Protein AF-A0A424SQX3-F1 (afdb_monomer_lite)

Foldseek 3Di:
DQCADLELDLSRARLCVLVVLVDDSDSVSSNCQAPWQDAPPRHHQKTKHWTQAAPVRCVVVQEDAGGIWIWIAGDDVRRVVIHIHDPDHDHDRHYD

Radius of gyration: 12.9 Å; chains: 1; bounding box: 38×29×26 Å

Sequence (96 aa):
MSSWKNTDAAASAPLWAVAAIRKEPTSANRTDLFGDTTADNFITGVTMGLFNFKDTETQSGKIAHAGWNLKTTGSGGRASRIQFETLVALTNSADA

Secondary structure (DSSP, 8-state):
--S--SBSSGGGS-TTHHHHTTS---HHHHHHHBT---BTSSSTTEEEEEEEE-HHHHTTSSS-SSEEEEEEEE-GGGTT-EEEEEEEE-S--B--

pLDDT: mean 93.18, std 6.28, range [55.03, 97.75]

Structure (mmCIF, N/CA/C/O backbone):
data_AF-A0A424SQX3-F1
#
_entry.id   AF-A0A424SQX3-F1
#
loop_
_atom_site.group_PDB
_atom_site.id
_atom_site.type_symbol
_atom_site.label_atom_id
_atom_site.label_alt_id
_atom_site.label_comp_id
_atom_site.label_asym_id
_atom_site.label_entity_id
_atom_site.label_seq_id
_atom_site.pdbx_PDB_ins_code
_atom_site.Cartn_x
_atom_site.Cartn_y
_atom_site.Cartn_z
_atom_site.occupancy
_atom_site.B_iso_or_equiv
_atom_site.auth_seq_id
_atom_site.auth_comp_id
_atom_site.auth_asym_id
_atom_site.auth_atom_id
_atom_site.pdbx_PDB_model_num
ATOM 1 N N . MET A 1 1 ? 21.640 -6.681 -4.815 1.00 55.03 1 MET A N 1
ATOM 2 C CA . MET A 1 1 ? 20.877 -5.524 -5.330 1.00 55.03 1 MET A CA 1
ATOM 3 C C . MET A 1 1 ? 19.576 -5.470 -4.551 1.00 55.03 1 MET A C 1
ATOM 5 O O . MET A 1 1 ? 18.917 -6.501 -4.479 1.00 55.03 1 MET A O 1
ATOM 9 N N . SER A 1 2 ? 19.249 -4.352 -3.902 1.00 65.38 2 SER A N 1
ATOM 10 C CA . SER A 1 2 ? 17.940 -4.194 -3.258 1.00 65.38 2 SER A CA 1
ATOM 11 C C . SER A 1 2 ? 16.841 -4.308 -4.318 1.00 65.38 2 SER A C 1
ATOM 13 O O . SER A 1 2 ? 16.988 -3.799 -5.426 1.00 65.38 2 SER A O 1
ATOM 15 N N . SER A 1 3 ? 15.734 -4.975 -3.999 1.00 83.94 3 SER A N 1
ATOM 16 C CA . SER A 1 3 ? 14.562 -5.106 -4.883 1.00 83.94 3 SER A CA 1
ATOM 17 C C . SER A 1 3 ? 13.710 -3.826 -4.955 1.00 83.94 3 SER A C 1
ATOM 19 O O . SER A 1 3 ? 12.541 -3.885 -5.329 1.00 83.94 3 SER A O 1
ATOM 21 N N . TRP A 1 4 ? 14.291 -2.687 -4.567 1.00 93.62 4 TRP A N 1
ATOM 22 C CA . TRP A 1 4 ? 13.658 -1.380 -4.419 1.00 93.62 4 TRP A CA 1
ATOM 23 C C . TRP A 1 4 ? 14.681 -0.248 -4.606 1.00 93.62 4 TRP A C 1
ATOM 25 O O . TRP A 1 4 ? 15.889 -0.456 -4.433 1.00 93.62 4 TRP A O 1
ATOM 35 N N . LYS A 1 5 ? 14.187 0.948 -4.942 1.00 95.31 5 LYS A N 1
ATOM 36 C CA . LYS A 1 5 ? 14.945 2.211 -5.029 1.00 95.31 5 LYS A CA 1
ATOM 37 C C . LYS A 1 5 ? 14.291 3.281 -4.143 1.00 95.31 5 LYS A C 1
ATOM 39 O O . LYS A 1 5 ? 13.230 3.041 -3.574 1.00 95.31 5 LYS A O 1
ATOM 44 N N . ASN A 1 6 ? 14.931 4.440 -4.015 1.00 93.94 6 ASN A N 1
ATOM 45 C CA . ASN A 1 6 ? 14.429 5.576 -3.234 1.00 93.94 6 ASN A CA 1
ATOM 46 C C . ASN A 1 6 ? 13.502 6.525 -4.014 1.00 93.94 6 ASN A C 1
ATOM 48 O O . ASN A 1 6 ? 12.877 7.377 -3.397 1.00 93.94 6 ASN A O 1
ATOM 52 N N . THR A 1 7 ? 13.426 6.397 -5.338 1.00 95.12 7 THR A N 1
ATOM 53 C CA . THR A 1 7 ? 12.496 7.139 -6.205 1.00 95.12 7 THR A CA 1
ATOM 54 C C . THR A 1 7 ? 11.056 6.681 -5.973 1.00 95.12 7 THR A C 1
ATOM 56 O O . THR A 1 7 ? 10.794 5.477 -5.991 1.00 95.12 7 THR A O 1
ATOM 59 N N . ASP A 1 8 ? 10.119 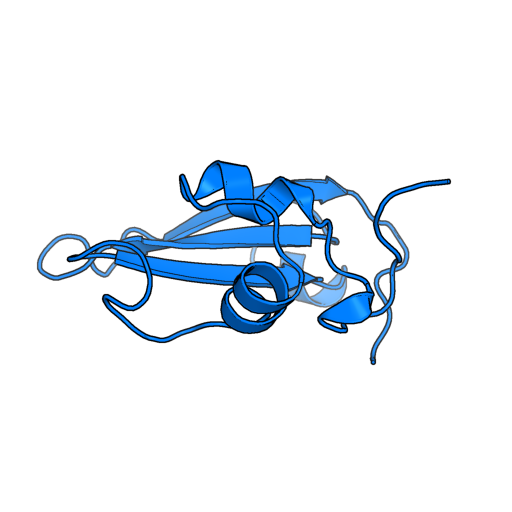7.609 -5.808 1.00 94.94 8 ASP A N 1
ATOM 60 C CA . ASP A 1 8 ? 8.682 7.351 -5.673 1.00 94.94 8 ASP A CA 1
ATOM 61 C C . ASP A 1 8 ? 8.035 6.973 -7.015 1.00 94.94 8 ASP A C 1
ATOM 63 O O . ASP A 1 8 ? 7.347 7.748 -7.669 1.00 94.94 8 ASP A O 1
ATOM 67 N N . ALA A 1 9 ? 8.305 5.750 -7.465 1.00 96.19 9 ALA A N 1
ATOM 68 C CA . ALA A 1 9 ? 7.728 5.191 -8.680 1.00 96.19 9 ALA A CA 1
ATOM 69 C C . ALA A 1 9 ? 7.360 3.720 -8.472 1.00 96.19 9 ALA A C 1
ATOM 71 O O . ALA A 1 9 ? 8.086 2.981 -7.801 1.00 96.19 9 ALA A O 1
ATOM 72 N N . ALA A 1 10 ? 6.304 3.243 -9.138 1.00 95.69 10 ALA A N 1
ATOM 73 C CA . ALA A 1 10 ? 5.892 1.836 -9.081 1.00 95.69 10 ALA A CA 1
ATOM 74 C C . ALA A 1 10 ? 7.050 0.869 -9.387 1.00 95.69 10 ALA A C 1
ATOM 76 O O . ALA A 1 10 ? 7.219 -0.150 -8.720 1.00 95.69 10 ALA A O 1
ATOM 77 N N . ALA A 1 11 ? 7.905 1.209 -10.360 1.00 95.19 11 ALA A N 1
ATOM 78 C CA . ALA A 1 11 ? 9.070 0.405 -10.729 1.00 95.19 11 ALA A CA 1
ATOM 79 C C . ALA A 1 11 ? 10.145 0.307 -9.629 1.00 95.19 11 ALA A C 1
ATOM 81 O O . ALA A 1 11 ? 10.920 -0.654 -9.618 1.00 95.19 11 ALA A O 1
ATOM 82 N N . SER A 1 12 ? 10.161 1.272 -8.714 1.00 96.25 12 SER A N 1
ATOM 83 C CA . SER A 1 12 ? 11.091 1.396 -7.592 1.00 96.25 12 SER A CA 1
ATOM 84 C C . SER A 1 12 ? 10.564 0.772 -6.300 1.00 96.25 12 SER A C 1
ATOM 86 O O . SER A 1 12 ? 11.361 0.529 -5.395 1.00 96.25 12 SER A O 1
ATOM 88 N N . ALA A 1 13 ? 9.262 0.485 -6.216 1.00 96.50 13 ALA A N 1
ATOM 89 C CA . ALA A 1 13 ? 8.648 -0.113 -5.039 1.00 96.50 13 ALA A CA 1
ATOM 90 C C . ALA A 1 13 ? 9.153 -1.553 -4.779 1.00 96.50 13 ALA A C 1
ATOM 92 O O . ALA A 1 13 ? 9.396 -2.300 -5.740 1.00 96.50 13 ALA A O 1
ATOM 93 N N . PRO A 1 14 ? 9.274 -1.982 -3.504 1.00 95.88 14 PRO A N 1
ATOM 94 C CA . PRO A 1 14 ? 9.665 -3.343 -3.157 1.00 95.88 14 PRO A CA 1
ATOM 95 C C . PRO A 1 14 ? 8.644 -4.358 -3.673 1.00 95.88 14 PRO A C 1
ATOM 97 O O . PRO A 1 14 ? 7.501 -4.384 -3.227 1.00 95.88 14 PRO A O 1
ATOM 100 N N . LEU A 1 15 ? 9.060 -5.241 -4.585 1.00 95.44 15 LEU A N 1
ATOM 101 C CA . LEU A 1 15 ? 8.165 -6.248 -5.175 1.00 95.44 15 LEU A CA 1
ATOM 102 C C . LEU A 1 15 ? 7.510 -7.155 -4.118 1.00 95.44 15 LEU A C 1
ATOM 104 O O . LEU A 1 15 ? 6.341 -7.511 -4.235 1.00 95.44 15 LEU A O 1
ATOM 108 N N . TRP A 1 16 ? 8.246 -7.482 -3.056 1.00 95.19 16 TRP A N 1
ATOM 109 C CA . TRP A 1 16 ? 7.767 -8.325 -1.959 1.00 95.19 16 TRP A CA 1
ATOM 110 C C . TRP A 1 16 ? 6.717 -7.648 -1.067 1.00 95.19 16 TRP A C 1
ATOM 112 O O . TRP A 1 16 ? 6.049 -8.350 -0.314 1.00 95.19 16 TRP A O 1
ATOM 122 N N . ALA A 1 17 ? 6.509 -6.328 -1.157 1.00 95.75 17 ALA A N 1
ATOM 123 C CA . ALA A 1 17 ? 5.462 -5.640 -0.392 1.00 95.75 17 ALA A CA 1
ATOM 124 C C . ALA A 1 17 ? 4.056 -6.163 -0.741 1.00 95.75 17 ALA A C 1
ATOM 126 O O . ALA A 1 17 ? 3.161 -6.182 0.098 1.00 95.75 17 ALA A O 1
ATOM 127 N N . VAL A 1 18 ? 3.884 -6.679 -1.959 1.00 95.50 18 VAL A N 1
ATOM 128 C CA . VAL A 1 18 ? 2.649 -7.317 -2.427 1.00 95.50 18 VAL A CA 1
ATOM 129 C C . VAL A 1 18 ? 2.310 -8.585 -1.622 1.00 95.50 18 VAL A C 1
ATOM 131 O O . VAL A 1 18 ? 1.138 -8.909 -1.426 1.00 95.50 18 VAL A O 1
ATOM 134 N N . ALA A 1 19 ? 3.311 -9.279 -1.070 1.00 94.69 19 ALA A N 1
ATOM 135 C CA . ALA A 1 19 ? 3.070 -10.442 -0.219 1.00 94.69 19 ALA A CA 1
ATOM 136 C C . ALA A 1 19 ? 2.391 -10.060 1.110 1.00 94.69 19 ALA A C 1
ATOM 138 O O . ALA A 1 19 ? 1.610 -10.853 1.641 1.00 94.69 19 ALA A O 1
ATOM 139 N N . ALA A 1 20 ? 2.612 -8.838 1.619 1.00 92.56 20 ALA A N 1
ATOM 140 C CA . ALA A 1 20 ? 1.971 -8.345 2.844 1.00 92.56 20 ALA A CA 1
ATOM 141 C C . ALA A 1 20 ? 0.439 -8.265 2.706 1.00 92.56 20 ALA A C 1
ATOM 143 O O . ALA A 1 20 ? -0.289 -8.457 3.678 1.00 92.56 20 ALA A O 1
ATOM 144 N N . ILE A 1 21 ? -0.057 -8.076 1.478 1.00 92.94 21 ILE A N 1
ATOM 145 C CA . ILE A 1 21 ? -1.491 -8.072 1.154 1.00 92.94 21 ILE A CA 1
ATOM 146 C C . ILE A 1 21 ? -2.000 -9.427 0.639 1.00 92.94 21 ILE A C 1
ATOM 148 O O . ILE A 1 21 ? -3.103 -9.513 0.101 1.00 92.94 21 ILE A O 1
ATOM 152 N N . ARG A 1 22 ? -1.209 -10.499 0.806 1.00 91.88 22 ARG A N 1
ATOM 153 C CA . ARG A 1 22 ? -1.522 -11.874 0.370 1.00 91.88 22 ARG A CA 1
ATOM 154 C C . ARG A 1 22 ? -1.784 -11.998 -1.135 1.00 91.88 22 ARG A C 1
ATOM 156 O O . ARG A 1 22 ? -2.622 -12.792 -1.563 1.00 91.88 22 ARG A O 1
ATOM 163 N N . LYS A 1 23 ? -1.073 -11.212 -1.941 1.00 93.44 23 LYS A N 1
ATOM 164 C CA . LYS A 1 23 ? -1.070 -11.321 -3.403 1.00 93.44 23 LYS A CA 1
ATOM 165 C C . LYS A 1 23 ? 0.285 -11.834 -3.879 1.00 93.44 23 LYS A C 1
ATOM 167 O O . LYS A 1 23 ? 1.297 -11.678 -3.198 1.00 93.44 23 LYS A O 1
ATOM 172 N N . GLU A 1 24 ? 0.294 -12.440 -5.062 1.00 94.81 24 GLU A N 1
ATOM 173 C CA . GLU A 1 24 ? 1.531 -12.911 -5.686 1.00 94.81 24 GLU A CA 1
ATOM 174 C C . GLU A 1 24 ? 2.437 -11.711 -6.028 1.00 94.81 24 GLU A C 1
ATOM 176 O O . GLU A 1 24 ? 1.939 -10.762 -6.648 1.00 94.81 24 GLU A O 1
ATOM 181 N N . PRO A 1 25 ? 3.735 -11.719 -5.673 1.00 95.38 25 PRO A N 1
ATOM 182 C CA . PRO A 1 25 ? 4.688 -10.654 -6.004 1.00 95.38 25 PRO A CA 1
ATOM 183 C C . PRO A 1 25 ? 4.983 -10.526 -7.509 1.00 95.38 25 PRO A C 1
ATOM 185 O O . PRO A 1 25 ? 6.065 -10.849 -7.993 1.00 95.38 25 PRO A O 1
ATOM 188 N N . THR A 1 26 ? 4.020 -10.011 -8.271 1.00 95.62 26 THR A N 1
ATOM 189 C CA . THR A 1 26 ? 4.154 -9.718 -9.702 1.00 95.62 26 THR A CA 1
ATOM 190 C C . THR A 1 26 ? 4.330 -8.222 -9.940 1.00 95.62 26 THR A C 1
ATOM 192 O O . THR A 1 26 ? 3.907 -7.387 -9.138 1.00 95.62 26 THR A O 1
ATOM 19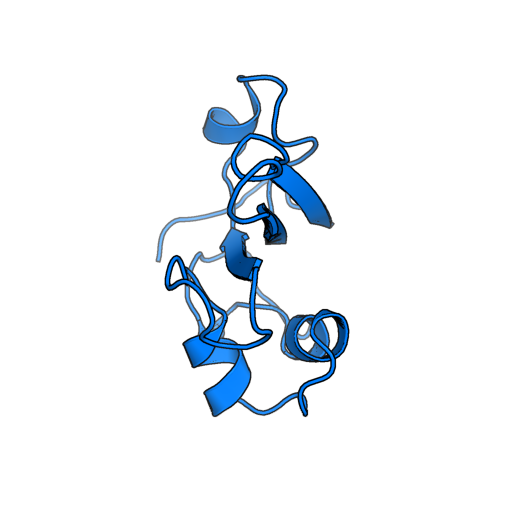5 N N . SER A 1 27 ? 4.941 -7.853 -11.071 1.00 95.38 27 SER A N 1
ATOM 196 C CA . SER A 1 27 ? 5.086 -6.439 -11.439 1.00 95.38 27 SER A CA 1
ATOM 197 C C . SER A 1 27 ? 3.739 -5.736 -11.608 1.00 95.38 27 SER A C 1
ATOM 199 O O . SER A 1 27 ? 3.653 -4.565 -11.261 1.00 95.38 27 SER A O 1
ATOM 201 N N . ALA A 1 28 ? 2.708 -6.446 -12.083 1.00 96.69 28 ALA A 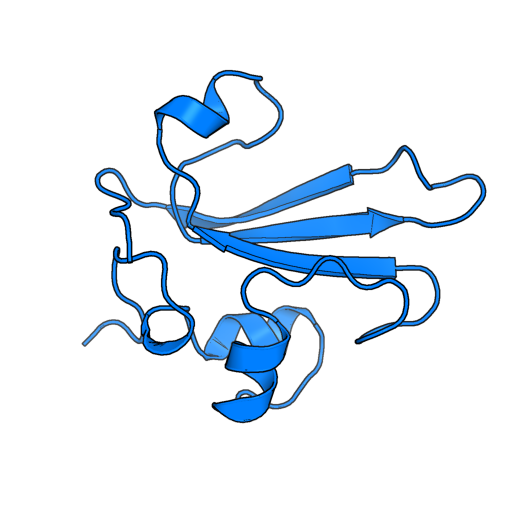N 1
ATOM 202 C CA . ALA A 1 28 ? 1.347 -5.926 -12.193 1.00 96.69 28 A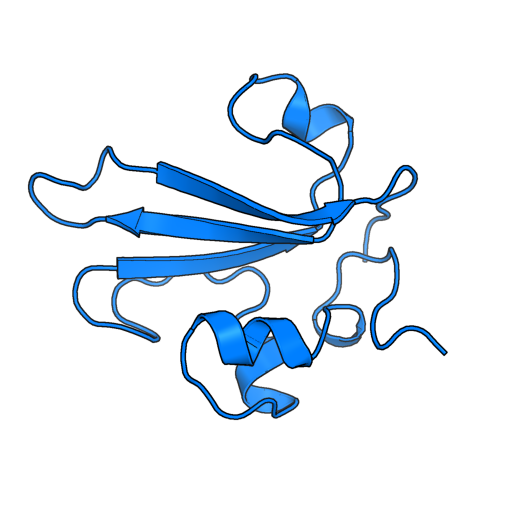LA A CA 1
ATOM 203 C C . ALA A 1 28 ? 0.768 -5.603 -10.808 1.00 96.69 28 ALA A C 1
ATOM 205 O O . ALA A 1 28 ? 0.479 -4.447 -10.537 1.00 96.69 28 ALA A O 1
ATOM 206 N N . ASN A 1 29 ? 0.757 -6.571 -9.884 1.00 96.38 29 ASN A N 1
ATOM 207 C CA . ASN A 1 29 ? 0.222 -6.355 -8.536 1.00 96.38 29 ASN A CA 1
ATOM 208 C C . ASN A 1 29 ? 0.982 -5.268 -7.756 1.00 96.38 29 ASN A C 1
ATOM 210 O O . ASN A 1 29 ? 0.396 -4.567 -6.938 1.00 96.38 29 ASN A O 1
ATOM 214 N N . ARG A 1 30 ? 2.293 -5.115 -7.986 1.00 96.88 30 ARG A N 1
ATOM 215 C CA . ARG A 1 30 ? 3.071 -4.013 -7.399 1.00 96.88 30 ARG A CA 1
ATOM 216 C C . ARG A 1 30 ? 2.648 -2.660 -7.966 1.00 96.88 30 ARG A C 1
ATOM 218 O O . ARG A 1 30 ? 2.553 -1.707 -7.202 1.00 96.88 30 ARG A O 1
ATOM 225 N N . THR A 1 31 ? 2.446 -2.572 -9.279 1.00 97.12 31 THR A N 1
ATOM 226 C CA . THR A 1 31 ? 1.947 -1.351 -9.925 1.00 97.12 31 THR A CA 1
ATOM 227 C C . THR A 1 31 ? 0.558 -1.007 -9.414 1.00 97.12 31 THR A C 1
ATOM 229 O O . THR A 1 31 ? 0.327 0.149 -9.086 1.00 97.12 31 THR A O 1
ATOM 232 N N . ASP A 1 32 ? -0.314 -2.004 -9.266 1.00 97.06 32 ASP A N 1
ATOM 233 C CA . ASP A 1 32 ? -1.657 -1.804 -8.729 1.00 97.06 32 ASP A CA 1
ATOM 234 C C . ASP A 1 32 ? -1.618 -1.340 -7.272 1.00 97.06 32 ASP A C 1
ATOM 236 O O . ASP A 1 32 ? -2.435 -0.523 -6.881 1.00 97.06 32 ASP A O 1
ATOM 240 N N . LEU A 1 33 ? -0.693 -1.857 -6.451 1.00 97.62 33 LEU A N 1
ATOM 241 C CA . LEU A 1 33 ? -0.572 -1.491 -5.034 1.00 97.62 33 LEU A CA 1
ATOM 242 C C . LEU A 1 33 ? 0.072 -0.109 -4.827 1.00 97.62 33 LEU A C 1
ATOM 244 O O . LEU A 1 33 ? -0.176 0.551 -3.815 1.00 97.62 33 LEU A O 1
ATOM 248 N N . PHE A 1 34 ? 0.941 0.314 -5.742 1.00 97.56 34 PHE A N 1
ATOM 249 C CA . PHE A 1 34 ? 1.651 1.585 -5.654 1.00 97.56 34 PHE A CA 1
ATOM 250 C C . PHE A 1 34 ? 0.676 2.765 -5.721 1.00 97.56 34 PHE A C 1
ATOM 252 O O . PHE A 1 34 ? -0.060 2.919 -6.690 1.00 97.56 34 PHE A O 1
ATOM 259 N N . GLY A 1 35 ? 0.689 3.615 -4.693 1.00 97.00 35 GLY A N 1
ATOM 260 C CA . GLY A 1 35 ? -0.156 4.805 -4.638 1.00 97.00 35 GLY A CA 1
ATOM 261 C C . GLY A 1 35 ? -1.663 4.529 -4.540 1.00 97.00 35 GLY A C 1
ATOM 262 O O . GLY A 1 35 ? -2.445 5.476 -4.636 1.00 97.00 35 GLY A O 1
ATOM 263 N N . ASP A 1 36 ? -2.091 3.273 -4.355 1.00 97.69 36 ASP A N 1
ATOM 264 C CA . ASP A 1 36 ? -3.514 2.939 -4.389 1.00 97.69 36 ASP A CA 1
ATOM 265 C C . ASP A 1 36 ? -4.281 3.537 -3.208 1.00 97.69 36 ASP A C 1
ATOM 267 O O . ASP A 1 36 ? -3.853 3.553 -2.051 1.00 97.69 36 ASP A O 1
ATOM 271 N N . THR A 1 37 ? -5.456 4.057 -3.528 1.00 96.88 37 THR A N 1
ATOM 272 C CA . THR A 1 37 ? -6.401 4.634 -2.569 1.00 96.88 37 THR A CA 1
ATOM 273 C C . THR A 1 37 ? -7.819 4.121 -2.803 1.00 96.88 37 THR A C 1
ATOM 275 O O . THR A 1 37 ? -8.772 4.620 -2.203 1.00 96.88 37 THR A O 1
ATOM 278 N N . THR A 1 38 ? -7.964 3.093 -3.639 1.00 97.12 38 THR A N 1
ATOM 279 C CA . THR A 1 38 ? -9.246 2.508 -4.012 1.00 97.12 38 THR A CA 1
ATOM 280 C C . THR A 1 38 ? -9.718 1.539 -2.930 1.00 97.12 38 THR A C 1
ATOM 282 O O . THR A 1 38 ? -8.998 0.637 -2.502 1.00 97.12 38 THR A O 1
ATOM 285 N N . ALA A 1 39 ? -10.943 1.731 -2.441 1.00 96.12 39 ALA A N 1
ATOM 286 C CA . ALA A 1 39 ? -11.560 0.782 -1.519 1.00 96.12 39 ALA A CA 1
ATOM 287 C C . ALA A 1 39 ? -11.824 -0.559 -2.214 1.00 96.12 39 ALA A C 1
ATOM 289 O O . ALA A 1 39 ? -12.158 -0.593 -3.395 1.00 96.12 39 ALA A O 1
ATOM 290 N N . ASP A 1 40 ? -11.689 -1.654 -1.465 1.00 94.56 40 ASP A N 1
ATOM 291 C CA . ASP A 1 40 ? -12.059 -3.009 -1.893 1.00 94.56 40 ASP A CA 1
ATOM 292 C C . ASP A 1 40 ? -11.250 -3.581 -3.072 1.00 94.56 40 ASP A C 1
ATOM 294 O O . ASP A 1 40 ? -11.551 -4.675 -3.546 1.00 94.56 40 ASP A O 1
ATOM 298 N N . ASN A 1 41 ? -10.189 -2.896 -3.510 1.00 93.81 41 ASN A N 1
ATOM 299 C CA . ASN A 1 41 ? -9.381 -3.297 -4.665 1.00 93.81 41 ASN A CA 1
ATOM 300 C C . ASN A 1 41 ? -8.617 -4.618 -4.428 1.00 93.81 41 ASN A C 1
ATOM 302 O O . ASN A 1 41 ? -8.529 -5.480 -5.302 1.00 93.81 41 ASN A O 1
ATOM 306 N N . PHE A 1 42 ? -8.108 -4.823 -3.206 1.00 92.75 42 PHE A N 1
ATOM 307 C CA . PHE A 1 42 ? -7.353 -6.031 -2.838 1.00 92.75 42 PHE A CA 1
ATOM 308 C C . PHE A 1 42 ? -8.080 -6.936 -1.847 1.00 92.75 42 PHE A C 1
ATOM 310 O O . PHE A 1 42 ? -8.045 -8.162 -1.992 1.00 92.75 42 PHE A O 1
ATOM 317 N N . ILE A 1 43 ? -8.688 -6.330 -0.824 1.00 91.94 43 ILE A N 1
ATOM 318 C CA . ILE A 1 43 ? -9.382 -6.991 0.282 1.00 91.94 43 ILE A CA 1
ATOM 319 C C . ILE A 1 43 ? -10.656 -6.197 0.560 1.00 91.94 43 ILE A C 1
ATOM 321 O O . ILE A 1 43 ? -10.595 -4.996 0.814 1.00 91.94 43 ILE A O 1
ATOM 325 N N . THR A 1 44 ? -11.804 -6.873 0.556 1.00 93.69 44 THR A N 1
ATOM 326 C CA . THR A 1 44 ? -13.090 -6.249 0.879 1.00 93.69 44 THR A CA 1
ATOM 327 C C . THR A 1 44 ? -13.093 -5.672 2.297 1.00 93.69 44 THR A C 1
ATOM 329 O O . THR A 1 44 ? -12.655 -6.309 3.256 1.00 93.69 44 THR A O 1
ATOM 332 N N . GLY A 1 45 ? -13.632 -4.468 2.435 1.00 92.81 45 GLY A N 1
ATOM 333 C CA . GLY A 1 45 ? -13.717 -3.694 3.659 1.00 92.81 45 GLY A CA 1
ATOM 334 C C . GLY A 1 45 ? -12.447 -2.915 4.004 1.00 92.81 45 GLY A C 1
ATOM 335 O O . GLY A 1 45 ? -12.372 -2.390 5.122 1.00 92.81 45 GLY A O 1
ATOM 336 N N . VAL A 1 46 ? -11.465 -2.837 3.101 1.00 94.69 46 VAL A N 1
ATOM 337 C CA . VAL A 1 46 ? -10.168 -2.194 3.346 1.00 94.69 46 VAL A CA 1
ATOM 338 C C . VAL A 1 46 ? -9.734 -1.369 2.131 1.00 94.69 46 VAL A C 1
ATOM 340 O O . VAL A 1 46 ? -9.858 -1.805 0.990 1.00 94.69 46 VAL A O 1
ATOM 343 N N . THR A 1 47 ? -9.174 -0.188 2.383 1.00 97.12 47 THR A N 1
ATOM 344 C CA . THR A 1 47 ? -8.405 0.582 1.397 1.00 97.12 47 THR A CA 1
ATOM 345 C C . THR A 1 47 ? -6.926 0.441 1.726 1.00 97.12 47 THR A C 1
ATOM 347 O O . THR A 1 47 ? -6.522 0.718 2.861 1.00 97.12 47 THR A O 1
ATOM 350 N N . MET A 1 48 ? -6.118 0.014 0.759 1.00 96.56 48 MET A N 1
ATOM 351 C CA . MET A 1 48 ? -4.692 -0.239 0.958 1.00 96.56 48 MET A CA 1
ATOM 352 C C . MET A 1 48 ? -3.867 0.368 -0.165 1.00 96.56 48 MET A C 1
ATOM 354 O O . MET A 1 48 ? -4.301 0.343 -1.306 1.00 96.56 48 MET A O 1
ATOM 358 N N . GLY A 1 49 ? -2.668 0.842 0.159 1.00 97.75 49 GLY A N 1
ATOM 359 C CA . GLY A 1 49 ? -1.718 1.340 -0.830 1.00 97.75 49 GLY A CA 1
ATOM 360 C C . GLY A 1 49 ? -0.302 1.385 -0.279 1.00 97.75 49 GLY A C 1
ATOM 361 O O . GLY A 1 49 ? -0.097 1.516 0.931 1.00 97.75 49 GLY A O 1
ATOM 362 N N . LEU A 1 50 ? 0.676 1.272 -1.168 1.00 97.69 50 LEU A N 1
ATOM 363 C CA . LEU A 1 50 ? 2.094 1.392 -0.855 1.00 97.69 50 LEU A CA 1
ATOM 364 C C . LEU A 1 50 ? 2.618 2.749 -1.325 1.00 97.69 50 LEU A C 1
ATOM 366 O O . LEU A 1 50 ? 2.492 3.086 -2.500 1.00 97.69 50 LEU A O 1
ATOM 370 N N . PHE A 1 51 ? 3.236 3.495 -0.413 1.00 96.88 51 PHE A N 1
ATOM 371 C CA . PHE A 1 51 ? 3.675 4.874 -0.637 1.00 96.88 51 PHE A CA 1
ATOM 372 C C . PHE A 1 51 ? 5.135 5.051 -0.226 1.00 96.88 51 PHE A C 1
ATOM 374 O O . PHE A 1 51 ? 5.561 4.447 0.762 1.00 96.88 51 PHE A O 1
ATOM 381 N N . ASN A 1 52 ? 5.888 5.886 -0.943 1.00 96.50 52 ASN A N 1
ATOM 382 C CA . ASN A 1 52 ? 7.251 6.254 -0.571 1.00 96.50 52 ASN A CA 1
ATOM 383 C C . ASN A 1 52 ? 7.299 7.654 0.059 1.00 96.50 52 ASN A C 1
ATOM 385 O O . ASN A 1 52 ? 7.577 8.645 -0.611 1.00 96.50 52 ASN A O 1
ATOM 389 N N . PHE A 1 53 ? 7.038 7.743 1.361 1.00 95.38 53 PHE A N 1
ATOM 390 C CA . PHE A 1 53 ? 6.961 9.036 2.042 1.00 95.38 53 PHE A CA 1
ATOM 391 C C . PHE A 1 53 ? 8.326 9.713 2.177 1.00 95.38 53 PHE A C 1
ATOM 393 O O . PHE A 1 53 ? 9.342 9.061 2.426 1.00 95.38 53 PHE A O 1
ATOM 400 N N . LYS A 1 54 ? 8.338 11.040 2.089 1.00 93.19 54 LYS A N 1
ATOM 401 C CA . LYS A 1 54 ? 9.481 11.899 2.408 1.00 93.19 54 LYS A CA 1
ATOM 402 C C . LYS A 1 54 ? 9.514 12.253 3.889 1.00 93.19 54 LYS A C 1
ATOM 404 O O . LYS A 1 54 ? 8.495 12.223 4.578 1.00 93.19 54 LYS A O 1
ATOM 409 N N . ASP A 1 55 ? 10.676 12.700 4.359 1.00 89.81 55 ASP A N 1
ATOM 410 C CA . ASP A 1 55 ? 10.856 13.167 5.741 1.00 89.81 55 ASP A CA 1
ATOM 411 C C . ASP A 1 55 ? 9.878 14.288 6.113 1.00 89.81 55 ASP A C 1
ATOM 413 O O . ASP A 1 55 ? 9.386 14.353 7.235 1.00 89.81 55 ASP A O 1
ATOM 417 N N . THR A 1 56 ? 9.529 15.157 5.163 1.00 89.81 56 THR A N 1
ATOM 418 C CA . THR A 1 56 ? 8.588 16.252 5.418 1.00 89.81 56 THR A CA 1
ATOM 419 C C . THR A 1 56 ? 7.158 15.772 5.673 1.00 89.81 56 THR A C 1
ATOM 421 O O . THR A 1 56 ? 6.410 16.469 6.361 1.00 89.81 56 THR A O 1
ATOM 424 N N . GLU A 1 57 ? 6.783 14.590 5.178 1.00 88.94 57 GLU A N 1
ATOM 425 C CA . GLU A 1 57 ? 5.439 14.012 5.299 1.00 88.94 57 GLU A CA 1
ATOM 426 C C . GLU A 1 57 ? 5.236 13.259 6.625 1.00 88.94 57 GLU A C 1
ATOM 428 O O . GLU A 1 57 ? 4.104 13.111 7.100 1.00 88.94 57 GLU A O 1
ATOM 433 N N . THR A 1 58 ? 6.322 12.841 7.283 1.00 87.38 58 THR A N 1
ATOM 434 C CA . THR A 1 58 ? 6.274 12.132 8.576 1.00 87.38 58 THR A CA 1
ATOM 435 C C . THR A 1 58 ? 6.032 13.058 9.767 1.00 87.38 58 THR A C 1
ATOM 437 O O . THR A 1 58 ? 5.562 12.618 10.817 1.00 87.38 58 THR A O 1
ATOM 440 N N . GLN A 1 59 ? 6.244 14.365 9.592 1.00 80.31 59 GLN A N 1
ATOM 441 C CA . GLN A 1 59 ? 6.164 15.378 10.654 1.00 80.31 59 GLN A CA 1
ATOM 442 C C . GLN A 1 59 ? 4.787 15.481 11.335 1.00 80.31 59 GLN A C 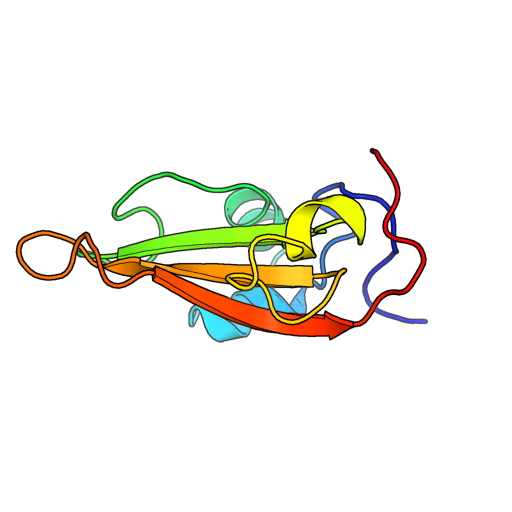1
ATOM 444 O O . GLN A 1 59 ? 4.682 16.018 12.434 1.00 80.31 59 GLN A O 1
ATOM 449 N N . SER A 1 60 ? 3.725 14.941 10.725 1.00 79.25 60 SER A N 1
ATOM 450 C CA . SER A 1 60 ? 2.389 14.872 11.340 1.00 79.25 60 SER A CA 1
ATOM 451 C C . SER A 1 60 ? 2.273 13.848 12.482 1.00 79.25 60 SER A C 1
ATOM 453 O O . SER A 1 60 ? 1.211 13.743 13.097 1.00 79.25 60 SER A O 1
ATOM 455 N N . GLY A 1 61 ? 3.320 13.055 12.740 1.00 79.25 61 GLY A N 1
ATOM 456 C CA . GLY A 1 61 ? 3.355 12.017 13.777 1.00 79.25 61 GLY A CA 1
ATOM 457 C C . GLY A 1 61 ? 2.528 10.767 13.453 1.00 79.25 61 GLY A C 1
ATOM 458 O O . GLY A 1 61 ? 2.495 9.829 14.244 1.00 79.25 61 GLY A O 1
ATOM 459 N N . LYS A 1 62 ? 1.854 10.736 12.296 1.00 85.25 62 LYS A N 1
ATOM 460 C CA . LYS A 1 62 ? 1.043 9.591 11.847 1.00 85.25 62 LYS A CA 1
ATOM 461 C C . LYS A 1 62 ? 1.871 8.509 11.157 1.00 85.25 62 LYS A C 1
ATOM 463 O O . LYS A 1 62 ? 1.519 7.336 11.234 1.00 85.25 62 LYS A O 1
ATOM 468 N N . ILE A 1 63 ? 2.931 8.914 10.464 1.00 92.12 63 ILE A N 1
ATOM 469 C CA . ILE A 1 63 ? 3.845 8.036 9.730 1.00 92.12 63 ILE A CA 1
ATOM 470 C C . ILE A 1 63 ? 5.150 8.008 10.518 1.00 92.12 63 ILE A C 1
ATOM 472 O O . ILE A 1 63 ? 5.711 9.062 10.802 1.00 92.12 63 ILE A O 1
ATOM 476 N N . ALA A 1 64 ? 5.620 6.817 10.884 1.00 86.00 64 ALA A N 1
ATOM 477 C CA . ALA A 1 64 ? 6.775 6.680 11.766 1.00 86.00 64 ALA A CA 1
ATOM 478 C C . ALA A 1 64 ? 8.110 7.021 11.080 1.00 86.00 64 ALA A C 1
ATOM 480 O O . ALA A 1 64 ? 9.001 7.559 11.730 1.00 86.00 64 ALA A O 1
ATOM 481 N N . HIS A 1 65 ? 8.262 6.705 9.788 1.00 93.75 65 HIS A N 1
ATOM 482 C CA . HIS A 1 65 ? 9.523 6.887 9.066 1.00 93.75 65 HIS A CA 1
ATOM 483 C C . HIS A 1 65 ? 9.305 7.128 7.566 1.00 93.75 65 HIS A C 1
ATOM 485 O O . HIS A 1 65 ? 8.370 6.587 6.967 1.00 93.75 65 HIS A O 1
ATOM 491 N N . ALA A 1 66 ? 10.201 7.904 6.952 1.00 94.56 66 ALA A N 1
ATOM 492 C CA . ALA A 1 66 ? 10.249 8.088 5.507 1.00 94.56 66 ALA A CA 1
ATOM 493 C C . ALA A 1 66 ? 10.648 6.788 4.793 1.00 94.56 66 ALA A C 1
ATOM 495 O O . ALA A 1 66 ? 11.321 5.921 5.355 1.00 94.56 66 ALA A O 1
ATOM 496 N N . GLY A 1 67 ? 10.237 6.636 3.543 1.00 96.12 67 GLY A N 1
ATOM 497 C CA . GLY A 1 67 ? 10.439 5.422 2.766 1.00 96.12 67 GLY A CA 1
ATOM 498 C C . GLY A 1 67 ? 9.150 4.668 2.471 1.00 96.12 67 GLY A C 1
ATOM 499 O O . GLY A 1 67 ? 8.047 5.219 2.538 1.00 96.12 67 GLY A O 1
ATOM 500 N N . TRP A 1 68 ? 9.289 3.386 2.141 1.00 97.00 68 TRP A N 1
ATOM 501 C CA . TRP A 1 68 ? 8.185 2.550 1.684 1.00 97.00 68 TRP A CA 1
ATOM 502 C C . TRP A 1 68 ? 7.299 2.126 2.852 1.00 97.00 68 TRP A C 1
ATOM 504 O O . TRP A 1 68 ? 7.717 1.349 3.712 1.00 97.00 68 TRP A O 1
ATOM 514 N N . ASN A 1 69 ? 6.066 2.620 2.862 1.00 97.19 69 ASN A N 1
ATOM 515 C CA . ASN A 1 69 ? 5.082 2.365 3.900 1.00 97.19 69 ASN A CA 1
ATOM 516 C C . ASN A 1 69 ? 3.795 1.795 3.295 1.00 97.19 69 ASN A C 1
ATOM 518 O O . ASN A 1 69 ? 3.239 2.360 2.350 1.00 97.19 69 ASN A O 1
ATOM 522 N N . LEU A 1 70 ? 3.292 0.707 3.877 1.00 97.31 70 LEU A N 1
ATOM 523 C CA . LEU A 1 70 ? 1.967 0.180 3.580 1.00 97.31 70 LEU A CA 1
ATOM 524 C C . LEU A 1 70 ? 0.937 0.939 4.420 1.00 97.31 70 LEU A C 1
ATOM 526 O O . LEU A 1 70 ? 0.938 0.871 5.651 1.00 97.31 70 LEU A O 1
ATOM 530 N N . LYS A 1 71 ? 0.051 1.673 3.754 1.00 96.62 71 LYS A N 1
ATOM 531 C CA . LYS A 1 71 ? -1.069 2.365 4.387 1.00 96.62 71 LYS A CA 1
ATOM 532 C C . LYS A 1 71 ? -2.307 1.488 4.299 1.00 96.62 71 LYS A C 1
ATOM 534 O O . LYS A 1 71 ? -2.691 1.073 3.212 1.00 96.62 71 LYS A O 1
ATOM 539 N N . THR A 1 72 ? -2.962 1.273 5.433 1.00 96.69 72 THR A N 1
ATOM 540 C CA . THR A 1 72 ? -4.204 0.501 5.536 1.00 96.69 72 THR A CA 1
ATOM 541 C C . THR A 1 72 ? -5.270 1.348 6.213 1.00 96.69 72 THR A C 1
ATOM 543 O O . THR A 1 72 ? -5.048 1.867 7.306 1.00 96.69 72 THR A O 1
ATOM 546 N N . THR A 1 73 ? -6.430 1.485 5.577 1.00 97.00 73 THR A N 1
ATOM 547 C CA . THR A 1 73 ? -7.592 2.192 6.130 1.00 97.00 73 THR A CA 1
ATOM 548 C C . THR A 1 73 ? -8.772 1.234 6.204 1.00 97.00 73 THR A C 1
ATOM 550 O O . THR A 1 73 ? -9.111 0.582 5.217 1.00 97.00 73 THR A O 1
ATOM 553 N N . GLY A 1 74 ? -9.384 1.122 7.385 1.00 96.38 74 GLY A N 1
ATOM 554 C CA . GLY A 1 74 ? -10.616 0.350 7.552 1.00 96.38 74 GLY A CA 1
ATOM 555 C C . GLY A 1 74 ? -11.821 1.010 6.872 1.00 96.38 74 GLY A C 1
ATOM 556 O O . GLY A 1 74 ? -11.755 2.149 6.424 1.00 96.38 74 GLY A O 1
ATOM 557 N N . SER A 1 75 ? -12.955 0.315 6.846 1.00 96.06 75 SER A N 1
ATOM 558 C CA . SER A 1 75 ? -14.229 0.822 6.313 1.00 96.06 75 SER A CA 1
ATOM 559 C C . SER A 1 75 ? -15.336 0.839 7.378 1.00 96.06 75 SER A C 1
ATOM 561 O O . SER A 1 75 ? -15.173 0.319 8.489 1.00 96.06 75 SER A O 1
ATOM 563 N N . GLY A 1 76 ? -16.470 1.476 7.066 1.00 94.00 76 GLY A N 1
ATOM 564 C CA . GLY A 1 76 ? -17.626 1.575 7.965 1.00 94.00 76 GLY A CA 1
ATOM 565 C C . GLY A 1 76 ? -17.266 2.205 9.315 1.00 94.00 76 GLY A C 1
ATOM 566 O O . GLY A 1 76 ? -16.547 3.200 9.377 1.00 94.00 76 GLY A O 1
ATOM 567 N N . GLY A 1 77 ? -17.687 1.584 10.424 1.00 95.00 77 GLY A N 1
ATOM 568 C CA . GLY A 1 77 ? -17.337 2.030 11.784 1.00 95.00 77 GLY A CA 1
ATOM 569 C C . GLY A 1 77 ? -15.834 1.990 12.117 1.00 95.00 77 GLY A C 1
ATOM 570 O O . GLY A 1 77 ? -15.430 2.386 13.209 1.00 95.00 77 GLY A O 1
ATOM 571 N N . ARG A 1 78 ? -14.990 1.502 11.198 1.00 94.44 78 ARG A N 1
ATOM 572 C CA . ARG A 1 78 ? -13.525 1.484 11.301 1.00 94.44 78 ARG A CA 1
ATOM 573 C C . ARG A 1 78 ? -12.844 2.467 10.344 1.00 94.44 78 ARG A C 1
ATOM 575 O O . ARG A 1 78 ? -11.622 2.438 10.284 1.00 94.44 78 ARG A O 1
ATOM 582 N N . ALA A 1 79 ? -13.580 3.338 9.650 1.00 94.38 79 ALA A N 1
ATOM 583 C CA . ALA A 1 79 ? -13.017 4.293 8.686 1.00 94.38 79 ALA A CA 1
ATOM 584 C C . ALA A 1 79 ? -11.899 5.179 9.267 1.00 94.38 79 ALA A C 1
ATOM 586 O O . ALA A 1 79 ? -10.925 5.486 8.589 1.00 94.38 79 ALA A O 1
ATOM 587 N N . SER A 1 80 ? -11.983 5.527 10.553 1.00 93.94 80 SER A N 1
ATOM 588 C CA . SER A 1 80 ? -10.947 6.316 11.234 1.00 93.94 80 SER A CA 1
ATOM 589 C C . SER A 1 80 ? -9.721 5.502 11.672 1.00 93.94 80 SER A C 1
ATOM 591 O O . SER A 1 80 ? -8.773 6.068 12.213 1.00 93.94 80 SER A O 1
ATOM 593 N N . ARG A 1 81 ? -9.718 4.175 11.482 1.00 94.50 81 ARG A N 1
ATOM 594 C CA . ARG A 1 81 ? -8.572 3.310 11.789 1.00 94.50 81 ARG A CA 1
ATOM 595 C C . ARG A 1 81 ? -7.629 3.305 10.594 1.00 94.50 81 ARG A C 1
ATOM 597 O O . ARG A 1 81 ? -7.805 2.523 9.662 1.00 94.50 81 ARG A O 1
ATOM 604 N N . ILE A 1 82 ? -6.647 4.194 10.654 1.00 94.81 82 ILE A N 1
ATOM 605 C CA . ILE A 1 82 ? -5.590 4.325 9.655 1.00 94.81 82 ILE A CA 1
ATOM 606 C C . ILE A 1 82 ? -4.296 3.820 10.283 1.00 94.81 82 ILE A C 1
ATOM 608 O O . ILE A 1 82 ? -3.898 4.293 11.347 1.00 94.81 82 ILE A O 1
ATOM 612 N N . GLN A 1 83 ? -3.656 2.857 9.631 1.00 94.62 83 GLN A N 1
ATOM 613 C CA . GLN A 1 83 ? -2.374 2.300 10.044 1.00 94.62 83 GLN A CA 1
ATOM 614 C C . GLN A 1 83 ? -1.348 2.515 8.937 1.00 94.62 83 GLN A C 1
ATOM 616 O O . GLN A 1 83 ? -1.664 2.376 7.755 1.00 94.62 83 GLN A O 1
ATOM 621 N N . PHE A 1 84 ? -0.127 2.842 9.343 1.00 96.12 84 PHE A N 1
ATOM 622 C CA . PHE A 1 84 ? 1.035 2.932 8.472 1.00 96.12 84 PHE A CA 1
ATOM 623 C C . PHE A 1 84 ? 2.065 1.928 8.975 1.00 96.12 84 PHE A C 1
ATOM 625 O O . PHE A 1 84 ? 2.470 1.988 10.135 1.00 96.12 84 PHE A O 1
ATOM 632 N N . GLU A 1 85 ? 2.463 1.001 8.115 1.00 95.56 85 GLU A N 1
ATOM 633 C CA . GLU A 1 85 ? 3.515 0.030 8.393 1.00 95.56 85 GLU A CA 1
ATOM 634 C C . GLU A 1 85 ? 4.739 0.372 7.545 1.00 95.56 85 GLU A C 1
ATOM 636 O O . GLU A 1 85 ? 4.687 0.296 6.317 1.00 95.56 85 GLU A O 1
ATOM 641 N N . THR A 1 86 ? 5.842 0.760 8.186 1.00 95.50 86 THR A N 1
ATOM 642 C CA . THR A 1 86 ? 7.106 1.019 7.489 1.00 95.50 86 THR A CA 1
ATOM 643 C C . THR A 1 86 ? 7.755 -0.304 7.093 1.00 95.50 86 THR A C 1
ATOM 645 O O . THR A 1 86 ? 8.224 -1.054 7.944 1.00 95.50 86 THR A O 1
ATOM 648 N N . LEU A 1 87 ? 7.815 -0.567 5.789 1.00 95.56 87 LEU A N 1
ATOM 649 C CA . LEU A 1 87 ? 8.445 -1.754 5.213 1.00 95.56 87 LEU A CA 1
ATOM 650 C C . LEU A 1 87 ? 9.930 -1.516 4.910 1.00 95.56 87 LEU A C 1
ATOM 652 O O . LEU A 1 87 ? 10.756 -2.410 5.079 1.00 95.56 87 LEU A O 1
ATOM 656 N N . VAL A 1 88 ? 10.275 -0.305 4.459 1.00 95.50 88 VAL A N 1
ATOM 657 C CA . VAL A 1 88 ? 11.658 0.110 4.192 1.00 95.50 88 VAL A CA 1
ATOM 658 C C . VAL A 1 88 ? 11.857 1.538 4.682 1.00 95.50 88 VAL A C 1
ATOM 660 O O . VAL A 1 88 ? 11.225 2.460 4.175 1.00 95.50 88 VAL A O 1
ATOM 663 N N . ALA A 1 89 ? 12.773 1.714 5.630 1.00 95.00 89 ALA A N 1
ATOM 664 C CA . ALA A 1 89 ? 13.212 3.020 6.101 1.00 95.00 89 ALA A CA 1
ATOM 665 C C . ALA A 1 89 ? 14.216 3.641 5.114 1.00 95.00 89 ALA A C 1
ATOM 667 O O . ALA A 1 89 ? 15.227 3.019 4.786 1.00 95.00 89 ALA A O 1
ATOM 668 N N . LEU A 1 90 ? 13.947 4.866 4.657 1.00 93.62 90 LEU A N 1
ATOM 669 C CA . LEU A 1 90 ? 14.831 5.662 3.800 1.00 93.62 90 LEU A CA 1
ATOM 670 C C . LEU A 1 90 ? 15.108 7.021 4.444 1.00 93.62 90 LEU A C 1
ATOM 672 O O . LEU A 1 90 ? 14.230 7.574 5.093 1.00 93.62 90 LEU A O 1
ATOM 676 N N . THR A 1 91 ? 16.294 7.582 4.213 1.00 90.50 91 THR A N 1
ATOM 677 C CA . THR A 1 91 ? 16.653 8.959 4.621 1.00 90.50 91 THR A CA 1
ATOM 678 C C . THR A 1 91 ? 16.724 9.919 3.429 1.00 90.50 91 THR A C 1
ATOM 68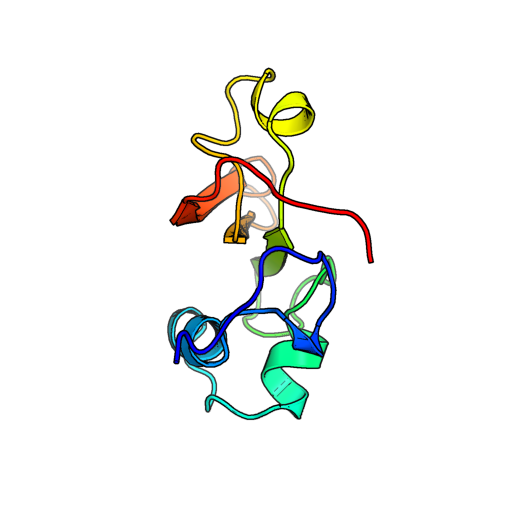0 O O . THR A 1 91 ? 17.214 11.036 3.545 1.00 90.50 91 THR A O 1
ATOM 683 N N . ASN A 1 92 ? 16.362 9.441 2.236 1.00 91.31 92 ASN A N 1
ATOM 684 C CA . ASN A 1 92 ? 16.511 10.157 0.972 1.00 91.31 92 ASN A CA 1
ATOM 685 C C . ASN A 1 92 ? 15.432 9.752 -0.047 1.00 91.31 92 ASN A C 1
ATOM 687 O O . ASN A 1 92 ? 15.742 9.570 -1.227 1.00 91.31 92 ASN A O 1
ATOM 691 N N . SER A 1 93 ? 14.184 9.559 0.402 1.00 91.62 93 SER A N 1
ATOM 692 C CA . SER A 1 93 ? 13.062 9.380 -0.533 1.00 91.62 93 SER A CA 1
ATOM 693 C C . SER A 1 93 ? 13.030 10.546 -1.529 1.00 91.62 93 SER A C 1
ATOM 695 O O . SER A 1 93 ? 13.184 11.707 -1.141 1.00 91.62 93 SER A O 1
ATOM 697 N N . ALA A 1 94 ? 12.901 10.223 -2.812 1.00 91.44 94 ALA A N 1
ATOM 698 C CA . ALA A 1 94 ? 12.992 11.163 -3.919 1.00 91.44 94 ALA A CA 1
ATOM 699 C C . ALA A 1 94 ? 11.724 11.112 -4.774 1.00 91.44 94 ALA A C 1
ATOM 701 O O . ALA A 1 94 ? 11.084 10.067 -4.871 1.00 91.44 94 ALA A O 1
ATOM 702 N N . ASP A 1 95 ? 11.401 12.230 -5.421 1.00 88.75 95 ASP A N 1
ATOM 703 C CA . ASP A 1 95 ? 10.327 12.286 -6.417 1.00 88.75 95 ASP A CA 1
ATOM 704 C C . ASP A 1 95 ? 10.597 11.359 -7.611 1.00 88.75 95 ASP A C 1
ATOM 706 O O . ASP A 1 95 ? 11.741 10.943 -7.827 1.00 88.75 95 ASP A O 1
ATOM 710 N N . ALA A 1 96 ? 9.524 11.038 -8.343 1.00 81.06 96 ALA A N 1
ATOM 711 C CA . ALA A 1 96 ? 9.520 10.184 -9.533 1.00 81.06 96 ALA A CA 1
ATOM 712 C C . ALA A 1 96 ? 10.453 10.668 -10.654 1.00 81.06 96 ALA A C 1
ATOM 714 O O . ALA A 1 96 ? 10.478 11.891 -10.930 1.00 81.06 96 ALA A O 1
#